Protein AF-A0A9D4N5T8-F1 (afdb_monomer_lite)

Foldseek 3Di:
DDPVVVVVVVVVVVVVDDADPVNVVVLCVQCVVPPVDPSNVVVQAQDDDPVLVVQVVVADPVDHDPVSVCVRHPD

Structure (mmCIF, N/CA/C/O backbone):
data_AF-A0A9D4N5T8-F1
#
_entry.id   AF-A0A9D4N5T8-F1
#
loop_
_atom_site.group_PDB
_atom_site.id
_atom_site.type_symbol
_atom_site.label_atom_id
_atom_site.label_alt_id
_atom_site.label_comp_id
_atom_site.label_asym_id
_atom_site.label_entity_id
_atom_site.label_seq_id
_atom_site.pdbx_PDB_ins_code
_atom_site.Cartn_x
_atom_site.Cartn_y
_atom_site.Cartn_z
_atom_site.occupancy
_atom_site.B_iso_or_equiv
_atom_site.auth_seq_id
_atom_site.auth_comp_id
_atom_site.auth_asym_id
_atom_site.auth_atom_id
_atom_site.pdbx_PDB_model_num
ATOM 1 N N . MET A 1 1 ? -0.428 16.748 -20.247 1.00 75.75 1 MET A N 1
ATOM 2 C CA . MET A 1 1 ? 0.871 16.488 -19.587 1.00 75.75 1 MET A CA 1
ATOM 3 C C . MET A 1 1 ? 1.501 15.283 -20.271 1.00 75.75 1 MET A C 1
ATOM 5 O O . MET A 1 1 ? 0.775 14.319 -20.478 1.00 75.75 1 MET A O 1
ATOM 9 N N . SER A 1 2 ? 2.766 15.342 -20.701 1.00 94.31 2 SER A N 1
ATOM 10 C CA . SER A 1 2 ? 3.430 14.183 -21.326 1.00 94.31 2 SER A CA 1
ATOM 11 C C . SER A 1 2 ? 3.777 13.109 -20.278 1.00 94.31 2 SER A C 1
ATOM 13 O O . SER A 1 2 ? 3.825 13.433 -19.085 1.00 94.31 2 SER A O 1
ATOM 15 N N . PRO A 1 3 ? 4.036 11.848 -20.676 1.00 94.06 3 PRO A N 1
ATOM 16 C CA . PRO A 1 3 ? 4.471 10.799 -19.749 1.00 94.06 3 PRO A CA 1
ATOM 17 C C . PRO A 1 3 ? 5.726 11.179 -18.948 1.00 94.06 3 PRO A C 1
ATOM 19 O O . PRO A 1 3 ? 5.844 10.851 -17.771 1.00 94.06 3 PRO A O 1
ATOM 22 N N . GLU A 1 4 ? 6.651 11.911 -19.563 1.00 95.94 4 GLU A N 1
ATOM 23 C CA . GLU A 1 4 ? 7.888 12.389 -18.939 1.00 95.94 4 GLU A CA 1
ATOM 24 C C . GLU A 1 4 ? 7.588 13.439 -17.870 1.00 95.94 4 GLU A C 1
ATOM 26 O O . GLU A 1 4 ? 8.108 13.356 -16.757 1.00 95.94 4 GLU A O 1
ATOM 31 N N . ALA A 1 5 ? 6.699 14.386 -18.183 1.00 95.81 5 ALA A N 1
ATOM 32 C CA . ALA A 1 5 ? 6.271 15.412 -17.242 1.00 95.81 5 ALA A CA 1
ATOM 33 C C . ALA A 1 5 ? 5.506 14.808 -16.050 1.00 95.81 5 ALA A C 1
ATOM 35 O O . ALA A 1 5 ? 5.721 15.227 -14.914 1.00 95.81 5 ALA A O 1
ATOM 36 N N . LEU A 1 6 ? 4.677 13.779 -16.284 1.00 95.25 6 LEU A N 1
ATOM 37 C CA . LEU A 1 6 ? 3.997 13.039 -15.216 1.00 95.25 6 LEU A CA 1
ATOM 38 C C . LEU A 1 6 ? 5.001 12.352 -14.285 1.00 95.25 6 LEU A C 1
ATOM 40 O O . LEU A 1 6 ? 4.914 12.504 -13.069 1.00 95.25 6 LEU A O 1
ATOM 44 N N . ARG A 1 7 ? 5.974 11.623 -14.848 1.00 94.00 7 ARG A N 1
ATOM 45 C CA . ARG A 1 7 ? 7.004 10.926 -14.062 1.00 94.00 7 ARG A CA 1
ATOM 46 C C . ARG A 1 7 ? 7.809 11.897 -13.202 1.00 94.00 7 ARG A C 1
ATOM 48 O O . ARG A 1 7 ? 7.992 11.638 -12.016 1.00 94.00 7 ARG A O 1
ATOM 55 N N . ALA A 1 8 ? 8.239 13.023 -13.771 1.00 95.31 8 ALA A N 1
ATOM 56 C CA . ALA A 1 8 ? 8.960 14.055 -13.029 1.00 95.31 8 ALA A CA 1
ATOM 57 C C . ALA A 1 8 ? 8.124 14.617 -11.866 1.00 95.31 8 ALA A C 1
ATOM 59 O O . ALA A 1 8 ? 8.630 14.758 -10.754 1.00 95.31 8 ALA A O 1
ATOM 60 N N . HIS A 1 9 ? 6.831 14.867 -12.097 1.00 95.12 9 HIS A N 1
ATOM 61 C CA . HIS A 1 9 ? 5.919 15.338 -11.058 1.00 95.12 9 HIS A CA 1
ATOM 62 C C . HIS A 1 9 ? 5.738 14.314 -9.923 1.00 95.12 9 HIS A C 1
ATOM 64 O O . HIS A 1 9 ? 5.813 14.678 -8.750 1.00 95.12 9 HIS A O 1
ATOM 70 N N . CYS A 1 10 ? 5.567 13.027 -10.246 1.00 94.31 10 CYS A N 1
ATOM 71 C CA . CYS A 1 10 ? 5.458 11.963 -9.243 1.00 94.31 10 CYS A CA 1
ATOM 72 C C . CYS A 1 10 ? 6.736 11.804 -8.408 1.00 94.31 10 CYS A C 1
ATOM 74 O O . CYS A 1 10 ? 6.647 11.599 -7.198 1.00 94.31 10 CYS A O 1
ATOM 76 N N . ILE A 1 11 ? 7.916 11.920 -9.029 1.00 95.12 11 ILE A N 1
ATOM 77 C CA . ILE A 1 11 ? 9.200 11.883 -8.314 1.00 95.12 11 ILE A CA 1
ATOM 78 C C . ILE A 1 11 ? 9.266 13.018 -7.291 1.00 95.12 11 ILE A C 1
ATOM 80 O O . ILE A 1 11 ? 9.639 12.779 -6.144 1.00 95.12 11 ILE A O 1
ATOM 84 N N . GLU A 1 12 ? 8.858 14.229 -7.667 1.00 95.44 12 GLU A N 1
ATOM 85 C CA . GLU A 1 12 ? 8.870 15.365 -6.745 1.00 95.44 12 GLU A CA 1
ATOM 86 C C . GLU A 1 12 ? 7.887 15.177 -5.583 1.00 95.44 12 GLU A C 1
ATOM 88 O O . GLU A 1 12 ? 8.251 15.358 -4.422 1.00 95.44 12 GLU A O 1
ATOM 93 N N . LEU A 1 13 ? 6.670 14.705 -5.864 1.00 94.31 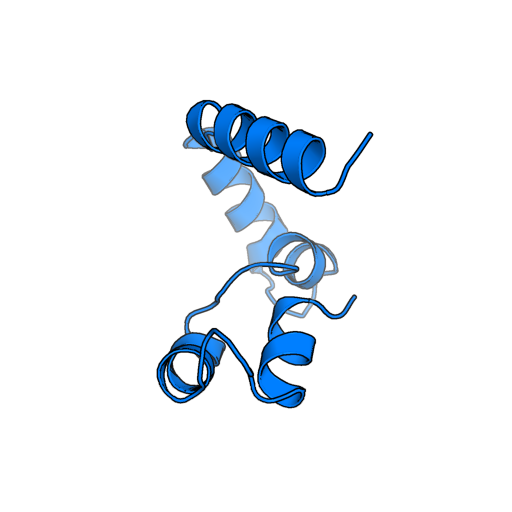13 LEU A N 1
ATOM 94 C CA . LEU A 1 13 ? 5.698 14.375 -4.819 1.00 94.31 13 LEU A CA 1
ATOM 95 C C . LEU A 1 13 ? 6.220 13.301 -3.856 1.00 94.31 13 LEU A C 1
ATOM 97 O O . LEU A 1 13 ? 6.030 13.414 -2.647 1.00 94.31 13 LEU A O 1
ATOM 101 N N . SER A 1 14 ? 6.927 12.285 -4.360 1.00 93.12 14 SER A N 1
ATOM 102 C CA . SER A 1 14 ? 7.456 11.197 -3.524 1.00 93.12 14 SER A CA 1
ATOM 103 C C . SER A 1 14 ? 8.443 11.668 -2.451 1.00 93.12 14 SER A C 1
ATOM 105 O O . SER A 1 14 ? 8.563 11.021 -1.415 1.00 93.12 14 SER A O 1
ATOM 107 N N . ARG A 1 15 ? 9.101 12.817 -2.658 1.00 95.00 15 ARG A N 1
ATOM 108 C CA . ARG A 1 15 ? 10.048 13.404 -1.697 1.00 95.00 15 ARG A CA 1
ATOM 109 C C . ARG A 1 15 ? 9.364 14.069 -0.508 1.00 95.00 15 ARG A C 1
ATOM 111 O O . ARG A 1 15 ? 9.985 14.225 0.536 1.00 95.00 15 ARG A O 1
ATOM 118 N N . THR A 1 16 ? 8.113 14.489 -0.676 1.00 93.94 16 THR A N 1
ATOM 119 C CA . THR A 1 16 ? 7.347 15.212 0.351 1.00 93.94 16 THR A CA 1
ATOM 120 C C . THR A 1 16 ? 6.277 14.343 1.006 1.00 93.94 16 THR A C 1
ATOM 122 O O . THR A 1 16 ? 5.789 14.676 2.087 1.00 93.94 16 THR A O 1
ATOM 125 N N . LEU A 1 17 ? 5.939 13.204 0.393 1.00 91.88 17 LEU A N 1
ATOM 126 C CA . LEU A 1 17 ? 5.046 12.211 0.974 1.00 91.88 17 LEU A CA 1
ATOM 127 C C . LEU A 1 17 ? 5.672 11.601 2.230 1.00 91.88 17 LEU A C 1
ATOM 129 O O . LEU A 1 17 ? 6.631 10.836 2.174 1.00 91.88 17 LEU A O 1
ATOM 133 N N . THR A 1 18 ? 5.080 11.921 3.374 1.00 94.12 18 THR A N 1
ATOM 134 C CA . THR A 1 18 ? 5.443 11.360 4.673 1.00 94.12 18 THR A CA 1
ATOM 135 C C . THR A 1 18 ? 4.183 10.872 5.373 1.00 94.12 18 THR A C 1
ATOM 137 O O . THR A 1 18 ? 3.084 11.371 5.126 1.00 94.12 18 THR A O 1
ATOM 140 N N . VAL A 1 19 ? 4.337 9.860 6.222 1.00 92.81 19 VAL A N 1
ATOM 141 C CA . VAL A 1 19 ? 3.267 9.360 7.086 1.00 92.81 19 VAL A CA 1
ATOM 142 C C . VAL A 1 19 ? 3.678 9.665 8.514 1.00 92.81 19 VAL A C 1
ATOM 144 O O . VAL A 1 19 ? 4.756 9.252 8.944 1.00 92.81 19 VAL A O 1
ATOM 147 N N . THR A 1 20 ? 2.846 10.405 9.238 1.00 97.25 20 TH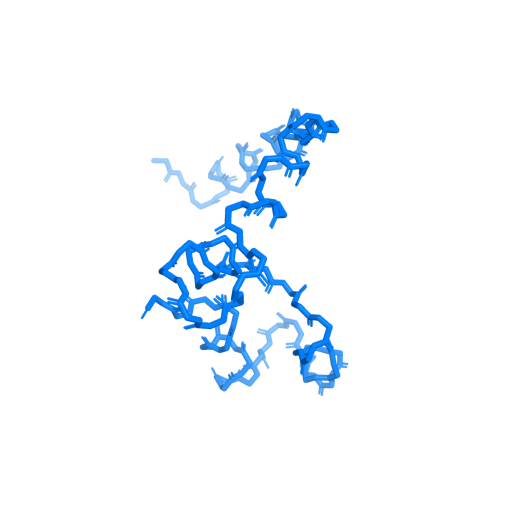R A N 1
ATOM 148 C CA . THR A 1 20 ? 3.106 10.694 10.649 1.00 97.25 20 THR A CA 1
ATOM 149 C C . THR A 1 20 ? 2.835 9.461 11.505 1.00 97.25 20 THR A C 1
ATOM 151 O O . THR A 1 20 ? 2.061 8.573 11.135 1.00 97.25 20 THR A O 1
ATOM 154 N N . GLU A 1 21 ? 3.441 9.411 12.687 1.00 97.94 21 GLU A N 1
ATOM 155 C CA . GLU A 1 21 ? 3.195 8.330 13.644 1.00 97.94 21 GLU A CA 1
ATOM 156 C C . GLU A 1 21 ? 1.709 8.237 14.030 1.00 97.94 21 GLU A C 1
ATOM 158 O O . GLU A 1 21 ? 1.130 7.153 14.031 1.00 97.94 21 GLU A O 1
ATOM 163 N N . GLU A 1 22 ? 1.049 9.378 14.241 1.00 98.31 22 GLU A N 1
ATOM 164 C CA . GLU A 1 22 ? -0.387 9.430 14.523 1.00 98.31 22 GLU A CA 1
ATOM 165 C C . GLU A 1 22 ? -1.229 8.838 13.380 1.00 98.31 22 GLU A C 1
ATOM 167 O O . GLU A 1 22 ? -2.175 8.083 13.620 1.00 98.31 22 GLU A O 1
ATOM 172 N N . GLN A 1 23 ? -0.884 9.140 12.124 1.00 97.44 23 GLN A N 1
ATOM 173 C CA . GLN A 1 23 ? -1.558 8.557 10.963 1.00 97.44 23 GLN A CA 1
ATOM 174 C C . GLN A 1 23 ? -1.375 7.037 10.925 1.00 97.44 23 GLN A C 1
ATOM 176 O O . GLN A 1 23 ? -2.348 6.314 10.703 1.00 97.44 23 GLN A O 1
ATOM 181 N N . ALA A 1 24 ? -0.161 6.544 11.187 1.00 96.75 24 ALA A N 1
ATOM 182 C CA . ALA A 1 24 ? 0.122 5.113 11.233 1.00 96.75 24 ALA A CA 1
ATOM 183 C C . ALA A 1 24 ? -0.682 4.403 12.338 1.00 96.75 24 ALA A C 1
ATOM 185 O O . ALA A 1 24 ? -1.318 3.381 12.067 1.00 96.75 24 ALA A O 1
ATOM 186 N N . ILE A 1 25 ? -0.731 4.977 13.545 1.00 98.25 25 ILE A N 1
ATOM 187 C CA . ILE A 1 25 ? -1.510 4.456 14.682 1.00 98.25 25 ILE A CA 1
ATOM 188 C C . ILE A 1 25 ? -3.005 4.420 14.353 1.00 98.25 25 ILE A C 1
ATOM 190 O O . ILE A 1 25 ? -3.688 3.431 14.623 1.00 98.25 25 ILE A O 1
ATOM 194 N N . ASN A 1 26 ? -3.535 5.482 13.745 1.00 97.94 26 ASN A N 1
ATOM 195 C CA . ASN A 1 26 ? -4.944 5.532 13.371 1.00 97.94 26 ASN A CA 1
ATOM 196 C C . ASN A 1 26 ? -5.300 4.479 12.314 1.00 97.94 26 ASN A C 1
ATOM 198 O O . ASN A 1 26 ? -6.342 3.835 12.438 1.00 97.94 26 ASN A O 1
ATOM 202 N N . VAL A 1 27 ? -4.438 4.262 11.314 1.00 96.81 27 VAL A N 1
ATOM 203 C CA . VAL A 1 27 ? -4.634 3.206 10.309 1.00 96.81 27 VAL A CA 1
ATOM 204 C C . VAL A 1 27 ? -4.576 1.820 10.947 1.00 96.81 27 VAL A C 1
ATOM 206 O O . VAL A 1 27 ? -5.434 0.992 10.649 1.00 96.81 27 VAL A O 1
ATOM 209 N N . GLU A 1 28 ? -3.623 1.552 11.842 1.00 97.19 28 GLU A N 1
ATOM 210 C CA . GLU A 1 28 ? -3.560 0.271 12.558 1.00 97.19 28 GLU A CA 1
ATOM 211 C C . GLU A 1 28 ? -4.844 0.034 13.359 1.00 97.19 28 GLU A C 1
ATOM 213 O O . GLU A 1 28 ? -5.492 -0.995 13.182 1.00 97.19 28 GLU A O 1
ATOM 218 N N . ARG A 1 29 ? -5.290 1.024 14.140 1.00 97.88 29 ARG A N 1
ATOM 219 C CA . ARG A 1 29 ? -6.521 0.922 14.931 1.00 97.88 29 ARG A CA 1
ATOM 220 C C . ARG A 1 29 ? -7.752 0.651 14.067 1.00 97.88 29 ARG A C 1
ATOM 222 O O . ARG A 1 29 ? -8.566 -0.191 14.433 1.00 97.88 29 ARG A O 1
ATOM 229 N N . LEU A 1 30 ? -7.891 1.346 12.935 1.00 97.56 30 LEU A N 1
ATOM 230 C CA . LEU A 1 30 ? -9.003 1.152 11.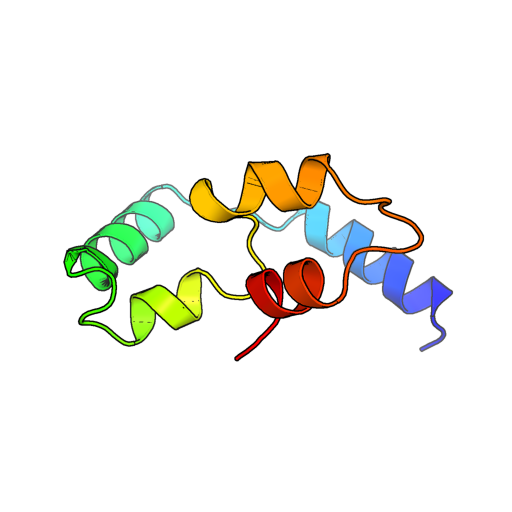994 1.00 97.56 30 LEU A CA 1
ATOM 231 C C . LEU A 1 30 ? -8.970 -0.210 11.302 1.00 97.56 30 LEU A C 1
ATOM 233 O O . LEU A 1 30 ? -9.999 -0.678 10.827 1.00 97.56 30 LEU A O 1
ATOM 237 N N . THR A 1 31 ? -7.797 -0.830 11.218 1.00 97.00 31 THR A N 1
ATOM 238 C CA . THR A 1 31 ? -7.594 -2.065 10.464 1.00 97.00 31 THR A CA 1
ATOM 239 C C . THR A 1 31 ? -7.251 -3.270 11.333 1.00 97.00 31 THR A C 1
ATOM 241 O O . THR A 1 31 ? -6.864 -4.320 10.819 1.00 97.00 31 THR A O 1
ATOM 244 N N . ARG A 1 32 ? -7.449 -3.152 12.650 1.00 96.81 32 ARG A N 1
ATOM 245 C CA . ARG A 1 32 ? -7.103 -4.176 13.642 1.00 96.81 32 ARG A CA 1
ATOM 246 C C . ARG A 1 32 ? -7.843 -5.497 13.436 1.00 96.81 32 ARG A C 1
ATOM 248 O O . ARG A 1 32 ? -7.273 -6.562 13.661 1.00 96.81 32 ARG A O 1
ATOM 255 N N . ASP A 1 33 ? -9.067 -5.431 12.916 1.00 97.00 33 ASP A N 1
ATOM 256 C CA . ASP A 1 33 ? -9.868 -6.609 12.556 1.00 97.00 33 ASP A CA 1
ATOM 257 C C . ASP A 1 33 ? -9.489 -7.213 11.190 1.00 97.00 33 ASP A C 1
ATOM 259 O O . ASP A 1 33 ? -10.111 -8.172 10.721 1.00 97.00 33 ASP A O 1
ATOM 263 N N . GLN A 1 34 ? -8.442 -6.679 10.555 1.00 95.38 34 GLN A N 1
ATOM 264 C CA . GLN A 1 34 ? -7.867 -7.163 9.306 1.00 95.38 34 GLN A CA 1
ATOM 265 C C . GLN A 1 34 ? -8.929 -7.255 8.200 1.00 95.38 34 GLN A C 1
ATOM 267 O O . GLN A 1 34 ? -9.692 -6.315 7.983 1.00 95.38 34 GLN A O 1
ATOM 272 N N . SER A 1 35 ? -9.019 -8.394 7.508 1.00 95.06 35 SER A N 1
ATOM 273 C CA . SER A 1 35 ? -9.946 -8.630 6.396 1.00 95.06 35 SER A CA 1
ATOM 274 C C . SER A 1 35 ? -11.431 -8.516 6.755 1.00 95.06 35 SER A C 1
ATOM 276 O O . SER A 1 35 ? -12.266 -8.558 5.855 1.00 95.06 35 SER A O 1
ATOM 278 N N . LYS A 1 36 ? -11.784 -8.360 8.036 1.00 97.00 36 LYS A N 1
ATOM 279 C CA . LYS A 1 36 ? -13.168 -8.117 8.462 1.00 97.00 36 LYS A CA 1
ATOM 280 C C . LYS A 1 36 ? -13.611 -6.660 8.289 1.00 97.00 36 LYS A C 1
ATOM 282 O O . LYS A 1 36 ? -14.795 -6.380 8.445 1.00 97.00 36 LYS A O 1
ATOM 287 N N . CYS A 1 37 ? -12.700 -5.742 7.953 1.00 95.94 37 CYS A N 1
ATOM 288 C CA . CYS A 1 37 ? -13.020 -4.348 7.643 1.00 95.94 37 CYS A CA 1
ATOM 289 C C . CYS A 1 37 ? -12.607 -3.984 6.208 1.00 95.94 37 CYS A C 1
ATOM 291 O O . CYS A 1 37 ? -11.630 -4.500 5.661 1.00 95.94 37 CYS A O 1
ATOM 293 N N . LYS A 1 38 ? -13.345 -3.062 5.584 1.00 95.44 38 LYS A N 1
ATOM 294 C CA . LYS A 1 38 ? -13.054 -2.586 4.219 1.00 95.44 38 LYS A CA 1
ATOM 295 C C . LYS A 1 38 ? -11.775 -1.743 4.171 1.00 95.44 38 LYS A C 1
ATOM 297 O O . LYS A 1 38 ? -11.077 -1.710 3.159 1.00 95.44 38 LYS A O 1
ATOM 302 N N . GLU A 1 39 ? -11.456 -1.081 5.279 1.00 96.06 39 GLU A N 1
ATOM 303 C CA . GLU A 1 39 ? -10.285 -0.236 5.467 1.00 96.06 39 GLU A CA 1
ATOM 304 C C . GLU A 1 39 ? -8.995 -1.040 5.280 1.00 96.06 39 GLU A C 1
ATOM 306 O O . GLU A 1 39 ? -8.048 -0.536 4.680 1.00 96.06 39 GLU A O 1
ATOM 311 N N . TRP A 1 40 ? -8.966 -2.310 5.699 1.00 95.19 40 TRP A N 1
ATOM 312 C CA . TRP A 1 40 ? -7.812 -3.190 5.505 1.00 95.19 40 TRP A CA 1
ATOM 313 C C . TRP A 1 40 ? -7.440 -3.350 4.033 1.00 95.19 40 TRP A C 1
ATOM 315 O O . TRP A 1 40 ? -6.269 -3.210 3.679 1.00 95.19 40 TRP A O 1
ATOM 325 N N . PHE A 1 41 ? -8.426 -3.586 3.164 1.00 93.00 41 PHE A N 1
ATOM 326 C CA . PHE A 1 41 ? -8.201 -3.685 1.720 1.00 93.00 41 PHE A CA 1
ATOM 327 C C . PHE A 1 41 ? -7.829 -2.324 1.131 1.00 93.00 41 PHE A C 1
ATOM 329 O O . PHE A 1 41 ? -6.826 -2.213 0.428 1.00 93.00 41 PHE A O 1
ATOM 336 N N . ARG A 1 42 ? -8.564 -1.267 1.507 1.00 93.69 42 ARG A N 1
ATOM 337 C CA . ARG A 1 42 ? -8.314 0.102 1.033 1.00 93.69 42 ARG A CA 1
ATOM 338 C C . ARG A 1 42 ? -6.891 0.565 1.321 1.00 93.69 42 ARG A C 1
ATOM 340 O O . ARG A 1 42 ? -6.236 1.095 0.433 1.00 93.69 42 ARG A O 1
ATOM 347 N N . PHE A 1 43 ? -6.411 0.387 2.550 1.00 93.25 43 PHE A N 1
ATOM 348 C CA . PHE A 1 43 ? -5.075 0.837 2.914 1.00 93.25 43 PHE A CA 1
ATOM 349 C C . PHE A 1 43 ? -3.988 -0.049 2.305 1.00 93.25 43 PHE A C 1
ATOM 351 O O . PHE A 1 43 ? -2.895 0.447 2.077 1.00 93.25 43 PHE A O 1
ATOM 358 N N . ARG A 1 44 ? -4.241 -1.338 2.028 1.00 92.75 44 ARG A N 1
ATOM 359 C CA . ARG A 1 44 ? -3.266 -2.250 1.393 1.00 92.75 44 ARG A CA 1
ATOM 360 C C . ARG A 1 44 ? -3.134 -2.074 -0.123 1.00 92.75 44 ARG A C 1
ATOM 362 O O . ARG A 1 44 ? -2.106 -2.491 -0.650 1.00 92.75 44 ARG A O 1
ATOM 369 N N . LEU A 1 45 ? -4.109 -1.456 -0.785 1.00 92.19 45 LEU A N 1
ATOM 370 C CA . LEU A 1 45 ? -4.077 -1.183 -2.222 1.00 92.19 45 LEU A CA 1
ATOM 371 C C . LEU A 1 45 ? -2.811 -0.408 -2.622 1.00 92.19 45 LEU A C 1
ATOM 373 O O . LEU A 1 45 ? -2.429 0.563 -1.970 1.00 92.19 45 LEU A O 1
ATOM 377 N N . GLY A 1 46 ? -2.152 -0.848 -3.691 1.00 90.38 46 GLY A N 1
ATOM 378 C CA . GLY A 1 46 ? -0.935 -0.235 -4.225 1.00 90.38 46 GLY A CA 1
ATOM 379 C C . GLY A 1 46 ? 0.320 -0.452 -3.374 1.00 90.38 46 GLY A C 1
ATOM 380 O O . GLY A 1 46 ? 1.370 0.096 -3.705 1.00 90.38 46 GLY A O 1
ATOM 381 N N . ARG A 1 47 ? 0.253 -1.228 -2.279 1.00 91.12 47 ARG A N 1
ATOM 382 C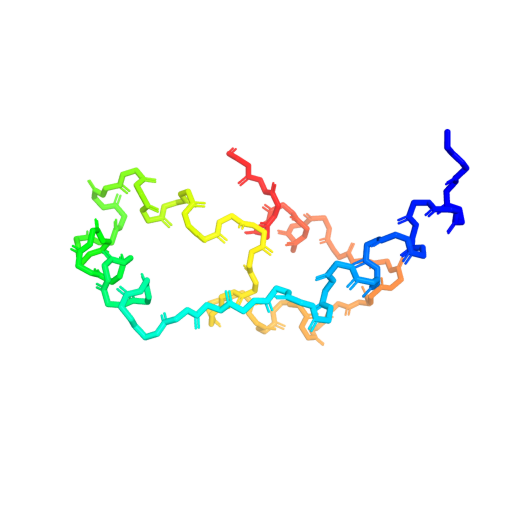 CA . ARG A 1 47 ? 1.402 -1.488 -1.396 1.00 91.12 47 ARG A CA 1
ATOM 383 C C . ARG A 1 47 ? 1.940 -2.902 -1.558 1.00 91.12 47 ARG A C 1
ATOM 385 O O . ARG A 1 47 ? 1.196 -3.882 -1.551 1.00 91.12 47 ARG A O 1
ATOM 392 N N . ILE A 1 48 ? 3.264 -3.018 -1.552 1.00 92.62 48 ILE A N 1
ATOM 393 C CA . ILE A 1 48 ? 3.935 -4.307 -1.383 1.00 92.62 48 ILE A CA 1
ATOM 394 C C . ILE A 1 48 ? 3.789 -4.717 0.084 1.00 92.62 48 ILE A C 1
ATOM 396 O O . ILE A 1 48 ? 4.349 -4.100 0.986 1.00 92.62 48 ILE A O 1
ATOM 400 N N . THR A 1 49 ? 2.998 -5.758 0.326 1.00 93.06 49 THR A N 1
ATOM 401 C CA . THR A 1 49 ? 2.797 -6.324 1.666 1.00 93.06 49 THR A CA 1
ATOM 402 C C . THR A 1 49 ? 3.688 -7.542 1.878 1.00 93.06 49 THR A C 1
ATOM 404 O O . THR A 1 49 ? 4.121 -8.175 0.914 1.00 93.06 49 THR A O 1
ATOM 407 N N . ALA A 1 50 ? 3.940 -7.913 3.138 1.00 93.06 50 ALA A N 1
ATOM 408 C CA . ALA A 1 50 ? 4.827 -9.032 3.475 1.00 93.06 50 ALA A CA 1
ATOM 409 C C . ALA A 1 50 ? 4.461 -10.340 2.743 1.00 93.06 50 ALA A C 1
ATOM 411 O O . ALA A 1 50 ? 5.336 -11.035 2.237 1.00 93.06 50 ALA A O 1
ATOM 412 N N . SER A 1 51 ? 3.165 -10.638 2.607 1.00 91.31 51 SER A N 1
ATOM 413 C CA . SER A 1 51 ? 2.669 -11.832 1.908 1.00 91.31 51 SER A CA 1
ATOM 414 C C . SER A 1 51 ? 2.915 -11.827 0.392 1.00 91.31 51 SER A C 1
ATOM 416 O O . SER A 1 51 ? 2.872 -12.886 -0.227 1.00 91.31 51 SER A O 1
ATOM 418 N N . ILE A 1 52 ? 3.159 -10.659 -0.212 1.00 92.12 52 ILE A N 1
ATOM 419 C CA . ILE A 1 52 ? 3.371 -10.486 -1.660 1.00 92.12 52 ILE A CA 1
ATOM 420 C C . ILE A 1 52 ? 4.863 -10.324 -2.004 1.00 92.12 52 ILE A C 1
ATOM 422 O O . ILE A 1 52 ? 5.268 -10.611 -3.129 1.00 92.12 52 ILE A O 1
ATOM 426 N N . MET A 1 53 ? 5.701 -9.945 -1.030 1.00 94.38 53 MET A N 1
ATOM 427 C CA . MET A 1 53 ? 7.122 -9.620 -1.221 1.00 94.38 53 MET A CA 1
ATOM 428 C C . MET A 1 53 ? 7.897 -10.686 -2.009 1.00 94.38 53 MET A C 1
ATOM 430 O O . MET A 1 53 ? 8.619 -10.356 -2.945 1.00 94.38 53 MET A O 1
ATOM 434 N N . LYS A 1 54 ? 7.698 -11.974 -1.695 1.00 94.50 54 LYS A N 1
ATOM 435 C CA . LYS A 1 54 ? 8.349 -13.080 -2.418 1.00 94.50 54 LYS A CA 1
ATOM 436 C C . LYS A 1 54 ? 8.067 -13.036 -3.924 1.00 94.50 54 LYS A C 1
ATOM 438 O O . LYS A 1 54 ? 8.980 -13.241 -4.713 1.00 94.50 54 LYS A O 1
ATOM 443 N N . TYR A 1 55 ? 6.818 -12.792 -4.316 1.00 92.25 55 TYR A N 1
ATOM 444 C CA . TYR A 1 55 ? 6.406 -12.782 -5.722 1.00 92.25 55 TYR A CA 1
ATOM 445 C C . TYR A 1 55 ? 6.940 -11.557 -6.462 1.00 92.25 55 TYR A C 1
ATOM 447 O O . TYR A 1 55 ? 7.347 -11.674 -7.613 1.00 92.25 55 TYR A O 1
ATOM 455 N N . VAL A 1 56 ? 6.996 -10.408 -5.784 1.00 93.81 56 VAL A N 1
ATOM 456 C CA . VAL A 1 56 ? 7.587 -9.178 -6.330 1.00 93.81 56 VAL A CA 1
ATOM 457 C C . VAL A 1 56 ? 9.082 -9.355 -6.573 1.00 93.81 56 VAL A C 1
ATOM 459 O O . VAL A 1 56 ? 9.568 -9.013 -7.642 1.00 93.81 56 VAL A O 1
ATOM 462 N N . CYS A 1 57 ? 9.811 -9.950 -5.628 1.00 94.12 57 CYS A N 1
ATOM 463 C CA . CYS A 1 57 ? 11.246 -10.191 -5.793 1.00 94.12 57 CYS A CA 1
ATOM 464 C C . CYS A 1 57 ? 11.577 -11.297 -6.805 1.00 94.12 57 CYS A C 1
ATOM 466 O O . CYS A 1 57 ? 12.706 -11.362 -7.279 1.00 94.12 57 CYS A O 1
ATOM 468 N N . ALA A 1 58 ? 10.629 -12.185 -7.104 1.00 93.88 58 ALA A N 1
ATOM 469 C CA . ALA A 1 58 ? 10.826 -13.295 -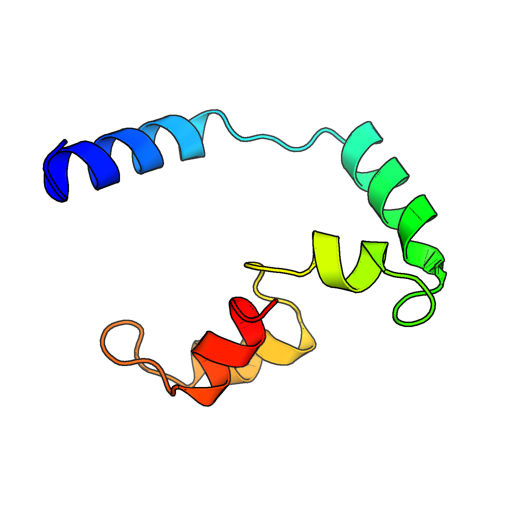8.033 1.00 93.88 58 ALA A CA 1
ATOM 470 C C . ALA A 1 58 ? 10.463 -12.954 -9.489 1.00 93.88 58 ALA A C 1
ATOM 472 O O . ALA A 1 58 ? 10.658 -13.793 -10.367 1.00 93.88 58 ALA A O 1
ATOM 473 N N . THR A 1 59 ? 9.921 -11.762 -9.756 1.00 93.19 59 THR A N 1
ATOM 474 C CA . THR A 1 59 ? 9.526 -11.327 -11.101 1.00 93.19 59 THR A CA 1
ATOM 475 C C . THR A 1 59 ? 10.420 -10.198 -11.616 1.00 93.19 59 THR A C 1
ATOM 477 O O . THR A 1 59 ? 11.046 -9.487 -10.834 1.00 93.19 59 THR A O 1
ATOM 480 N N . SER A 1 60 ? 10.478 -10.013 -12.939 1.00 92.06 60 SER A N 1
ATOM 481 C CA . SER A 1 60 ? 11.137 -8.844 -13.537 1.00 92.06 60 SER A CA 1
ATOM 482 C C . SER A 1 60 ? 10.345 -7.570 -13.242 1.00 92.06 60 SER A C 1
ATOM 484 O O . SER A 1 60 ? 9.120 -7.576 -13.327 1.00 92.06 60 SER A O 1
ATOM 486 N N . SER A 1 61 ? 11.036 -6.468 -12.947 1.00 86.44 61 SER A N 1
ATOM 487 C CA . SER A 1 61 ? 10.424 -5.139 -12.832 1.00 86.44 61 SER A CA 1
ATOM 488 C C . SER A 1 61 ? 10.043 -4.531 -14.184 1.00 86.44 61 SER A C 1
ATOM 490 O O . SER A 1 61 ? 9.198 -3.645 -14.236 1.00 86.44 61 SER A O 1
ATOM 492 N N . GLU A 1 62 ? 10.672 -4.981 -15.273 1.00 90.69 62 GLU A N 1
ATOM 493 C CA . GLU A 1 62 ? 10.374 -4.523 -16.639 1.00 90.69 62 GLU A CA 1
ATOM 494 C C . GLU A 1 62 ? 9.182 -5.275 -17.240 1.00 90.69 62 GLU A C 1
ATOM 496 O O . GLU A 1 62 ? 8.446 -4.731 -18.058 1.00 90.69 62 GLU A O 1
ATOM 501 N N . ASN A 1 63 ? 8.998 -6.531 -16.826 1.00 88.75 63 ASN A N 1
ATOM 502 C CA . ASN A 1 63 ? 7.908 -7.394 -17.263 1.00 88.75 63 ASN A CA 1
ATOM 503 C C . ASN A 1 63 ? 7.411 -8.255 -16.086 1.00 88.75 63 ASN A C 1
ATOM 505 O O . ASN A 1 63 ? 7.780 -9.433 -15.979 1.00 88.75 63 ASN A O 1
ATOM 509 N N . PRO A 1 64 ? 6.657 -7.660 -15.146 1.00 90.31 64 PRO A N 1
ATOM 510 C CA . PRO A 1 64 ? 6.146 -8.370 -13.986 1.00 90.31 64 PRO A CA 1
ATOM 511 C C . PRO A 1 64 ? 5.088 -9.412 -14.364 1.00 90.31 64 PRO A C 1
ATOM 513 O O . PRO A 1 64 ? 4.353 -9.278 -15.341 1.00 90.31 64 PRO A O 1
ATOM 516 N N . ALA A 1 65 ? 4.982 -10.475 -13.566 1.00 92.69 65 ALA A N 1
ATOM 517 C CA . ALA A 1 65 ? 3.888 -11.424 -13.695 1.00 92.69 65 ALA A CA 1
ATOM 518 C C . ALA A 1 65 ? 2.552 -10.722 -13.406 1.00 92.69 65 ALA A C 1
ATOM 520 O O . ALA A 1 65 ? 2.394 -10.100 -12.354 1.00 92.69 65 ALA A O 1
ATOM 521 N N . LEU A 1 66 ? 1.558 -10.902 -14.283 1.00 91.06 66 LEU A N 1
ATOM 522 C CA . LEU A 1 66 ? 0.231 -10.284 -14.148 1.00 91.06 66 LEU A CA 1
ATOM 523 C C . LEU A 1 66 ? -0.418 -10.561 -12.781 1.00 91.06 66 LEU A C 1
ATOM 525 O O . LEU A 1 66 ? -1.064 -9.692 -12.207 1.00 91.06 66 LEU A O 1
ATOM 529 N N . SER A 1 67 ? -0.223 -11.759 -12.224 1.00 91.06 67 SER A N 1
ATOM 530 C CA . SER A 1 67 ? -0.715 -12.104 -10.886 1.00 91.06 67 SER A CA 1
ATOM 531 C C . SER A 1 67 ? -0.111 -11.230 -9.783 1.00 91.06 67 SER A C 1
ATOM 533 O O . SER A 1 67 ? -0.790 -10.928 -8.806 1.00 91.06 67 SER A O 1
ATOM 535 N N . THR A 1 68 ? 1.154 -10.830 -9.930 1.00 90.44 68 THR A N 1
ATOM 536 C CA . THR A 1 68 ? 1.848 -9.940 -8.993 1.00 90.44 68 THR A CA 1
ATOM 537 C C . THR A 1 68 ? 1.310 -8.519 -9.116 1.00 90.44 68 THR A C 1
ATOM 539 O O . THR A 1 68 ? 0.982 -7.915 -8.095 1.00 90.44 68 THR A O 1
ATOM 542 N N . ASP A 1 69 ? 1.132 -8.022 -10.343 1.00 90.19 69 ASP A N 1
A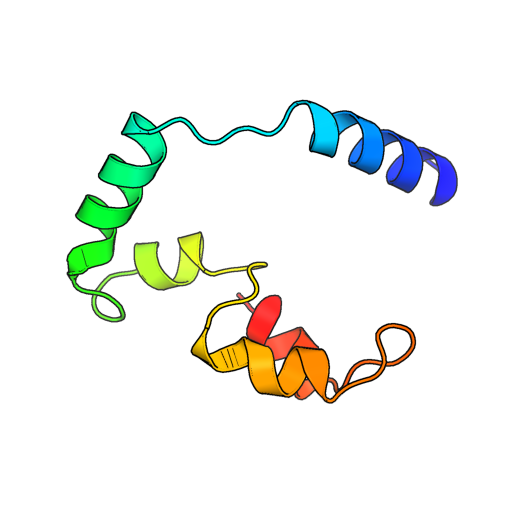TOM 543 C CA . ASP A 1 69 ? 0.541 -6.701 -10.592 1.00 90.19 69 ASP A CA 1
ATOM 544 C C . ASP A 1 69 ? -0.873 -6.607 -10.029 1.00 90.19 69 ASP A C 1
ATOM 546 O O . ASP A 1 69 ? -1.198 -5.670 -9.301 1.00 90.19 69 ASP A O 1
ATOM 550 N N . LEU A 1 70 ? -1.707 -7.614 -10.295 1.00 89.31 70 LEU A N 1
ATOM 551 C CA . LEU A 1 70 ? -3.062 -7.661 -9.764 1.00 89.31 70 LEU A CA 1
ATOM 552 C C . LEU A 1 70 ? -3.060 -7.738 -8.232 1.00 89.31 70 LEU A C 1
ATOM 554 O O . LEU A 1 70 ? -3.846 -7.048 -7.589 1.00 89.31 70 LEU A O 1
ATOM 558 N N . ALA A 1 71 ? -2.166 -8.511 -7.618 1.00 88.06 71 ALA A N 1
ATOM 559 C CA . ALA A 1 71 ? -2.107 -8.609 -6.161 1.00 88.06 71 ALA A CA 1
ATOM 560 C C . ALA A 1 71 ? -1.737 -7.280 -5.474 1.00 88.06 71 ALA A C 1
ATOM 562 O O . ALA A 1 71 ? -2.145 -7.052 -4.334 1.00 88.06 71 ALA A O 1
ATOM 563 N N . VAL A 1 72 ? -0.974 -6.410 -6.145 1.00 89.81 72 VAL A N 1
ATOM 564 C CA . VAL A 1 72 ? -0.601 -5.086 -5.625 1.00 89.81 72 VAL A CA 1
ATOM 565 C C . VAL A 1 72 ? -1.655 -4.031 -5.973 1.00 89.81 72 VAL A C 1
ATOM 567 O O . VAL A 1 72 ? -2.004 -3.217 -5.119 1.00 89.81 72 VAL A O 1
ATOM 570 N N . CYS A 1 73 ? -2.169 -4.034 -7.202 1.00 85.56 73 CYS A N 1
ATOM 571 C CA . CYS A 1 73 ? -2.904 -2.905 -7.777 1.00 85.56 73 CYS A CA 1
ATOM 572 C C . CYS A 1 73 ? -4.419 -3.119 -7.932 1.00 85.56 73 CYS A C 1
ATOM 574 O O . CYS A 1 73 ? -5.106 -2.168 -8.302 1.00 85.56 73 CYS A O 1
ATOM 576 N N . SER A 1 74 ? -4.963 -4.312 -7.673 1.00 73.38 74 SER A N 1
ATOM 577 C CA . SER A 1 74 ? -6.404 -4.555 -7.864 1.00 73.38 74 SER A CA 1
ATOM 578 C C . SER A 1 74 ? -7.240 -4.011 -6.707 1.00 73.38 74 SER A C 1
ATOM 580 O O . SER A 1 74 ? -6.991 -4.342 -5.547 1.00 73.38 74 SER A O 1
ATOM 582 N N . THR A 1 75 ? -8.240 -3.200 -7.059 1.00 53.66 75 THR A N 1
ATOM 583 C CA . THR A 1 75 ? -9.379 -2.763 -6.230 1.00 53.66 75 THR A CA 1
ATOM 584 C C . THR A 1 75 ? -10.387 -3.869 -5.987 1.00 53.66 75 THR A C 1
ATOM 586 O O . THR A 1 75 ? -10.701 -4.570 -6.975 1.00 53.66 75 THR A O 1
#

Radius of gyration: 15.25 Å; chains: 1; bounding box: 24×30×36 Å

Sequence (75 aa):
MSPEALRAHCIELSRTLTVTEEQAINVERLTRDQSKCKEWFRFRLGRITASIMKYVCATSSENPALSTDLAVCST

InterPro domains:
  IPR011335 Restriction endonuclease type II-like [SSF52980] (24-60)
  IPR011604 PD-(D/E)XK endonuclease-like domain superfamily [G3DSA:3.90.320.10] (14-73)

Secondary structure (DSSP, 8-state):
--HHHHHHHHHHHHHH----HHHHHHHHHHTTTGGGSHHHHHHHTT---HHHHHHHHTS-SSS--HHHHHHHH--

pLDDT: mean 92.77, std 6.15, range [53.66, 98.31]

Organism: Dreissena polymorpha (NCBI:txid45954)